Protein AF-A0A2D5E5J4-F1 (afdb_monomer)

Secondary structure (DSSP, 8-state):
--PPPP--TTT-TT------------GGG-TT-SSS-HHHHHHHTSS--SS-SSS-HHHHHHTTSS--SSSSSS-HHHHHHHTSS--SS-SSS-HHHH-TT-SS-SSEESHHHHHHHHHSTTS--TTT-SS-SS--SHHHHHHHHHT-EE--

Solvent-accessible surface area (backbone atoms only — not comparable to full-atom values): 9482 Å² total; per-residue (Å²): 135,85,72,82,78,85,83,56,65,89,81,37,86,84,70,78,86,86,82,83,83,79,84,74,81,54,69,94,48,23,80,82,69,80,81,60,40,32,60,56,31,41,76,66,69,76,36,56,48,83,87,67,84,61,55,33,44,65,49,29,46,78,66,66,76,46,54,46,81,85,69,81,77,55,44,35,59,49,38,47,74,69,64,78,46,57,47,81,73,68,82,68,56,39,16,84,68,71,32,76,55,34,74,80,69,81,63,47,23,47,72,68,21,52,56,54,47,62,74,45,57,76,34,63,51,71,87,50,22,76,80,67,83,63,52,14,44,74,68,23,52,51,53,45,62,72,53,54,38,63,52,79

Mean predicted aligned error: 10.46 Å

Sequence (152 aa):
MTGSIAVDATFCPEGSTRITIDYLRTADGDCNENGLLDQCEIAGGFAEDCDGNGIPDDCEIDGGMAADCNGNGQL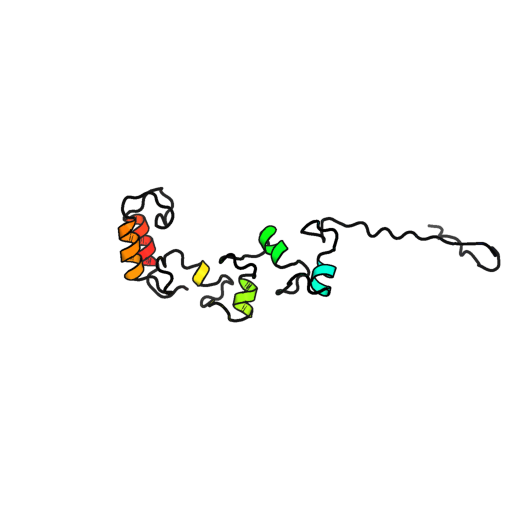DGCEIAAGEVEDDNGDGIPDSCQCVFDLDRDGVVGGGDVGIFLGYWGTSDPVADFDGDGQVRAGDLGLLLAAFGSCP

pLDDT: mean 87.27, std 10.71, range [43.81, 97.5]

Structure (mmCIF, N/CA/C/O backbone):
data_AF-A0A2D5E5J4-F1
#
_entry.id   AF-A0A2D5E5J4-F1
#
loop_
_atom_site.group_PDB
_atom_site.id
_atom_site.type_symbol
_atom_site.label_atom_id
_atom_site.label_alt_id
_atom_site.label_comp_id
_atom_site.label_asym_id
_atom_site.label_entity_id
_atom_site.label_seq_id
_atom_site.pdbx_PDB_ins_code
_atom_site.Cartn_x
_atom_site.Cartn_y
_atom_site.Cartn_z
_atom_site.occupancy
_atom_site.B_iso_or_equiv
_atom_site.auth_seq_id
_atom_site.auth_comp_id
_atom_site.auth_asym_id
_atom_site.auth_atom_id
_atom_site.pdbx_PDB_model_num
ATOM 1 N N . MET A 1 1 ? 11.822 24.384 -47.679 1.00 43.81 1 MET A N 1
ATOM 2 C CA . MET A 1 1 ? 12.492 23.311 -46.920 1.00 43.81 1 MET A CA 1
ATOM 3 C C . MET A 1 1 ? 13.372 22.548 -47.890 1.00 43.81 1 MET A C 1
ATOM 5 O O . MET A 1 1 ? 12.875 21.723 -48.641 1.00 43.81 1 MET A O 1
ATOM 9 N N . THR A 1 2 ? 14.644 22.919 -47.985 1.00 49.47 2 THR A N 1
ATOM 10 C CA . THR A 1 2 ? 15.633 22.173 -48.771 1.00 49.47 2 THR A CA 1
ATOM 11 C C . THR A 1 2 ? 16.152 21.054 -47.880 1.00 49.47 2 THR A C 1
ATOM 13 O O . THR A 1 2 ? 16.844 21.333 -46.905 1.00 49.47 2 THR A O 1
ATOM 16 N N . GLY A 1 3 ? 15.741 19.816 -48.158 1.00 56.62 3 GLY A N 1
ATOM 17 C CA . GLY A 1 3 ? 16.304 18.643 -47.492 1.00 56.62 3 GLY A CA 1
ATOM 18 C C . GLY A 1 3 ? 17.810 18.556 -47.741 1.00 56.62 3 GLY A C 1
ATOM 19 O O . GLY A 1 3 ? 18.304 19.053 -48.756 1.00 56.62 3 GLY A O 1
ATOM 20 N N . SER A 1 4 ? 18.531 17.957 -46.796 1.00 66.81 4 SER A N 1
ATOM 21 C CA . SER A 1 4 ? 19.965 17.699 -46.915 1.00 66.81 4 SER A CA 1
ATOM 22 C C . SER A 1 4 ? 20.274 16.992 -48.237 1.00 66.81 4 SER A C 1
ATOM 24 O O . SER A 1 4 ? 19.578 16.049 -48.617 1.00 66.81 4 SER A O 1
ATOM 26 N N . ILE A 1 5 ? 21.296 17.466 -48.954 1.00 65.25 5 ILE A N 1
ATOM 27 C CA . ILE A 1 5 ? 21.729 16.848 -50.210 1.00 65.25 5 ILE A CA 1
ATOM 28 C C . ILE A 1 5 ? 22.237 15.430 -49.907 1.00 65.25 5 ILE A C 1
ATOM 30 O O . ILE A 1 5 ? 22.925 15.222 -48.906 1.00 65.25 5 ILE A O 1
ATOM 34 N N . ALA A 1 6 ? 21.871 14.450 -50.733 1.00 62.00 6 ALA A N 1
ATOM 35 C CA . ALA A 1 6 ? 22.355 13.084 -50.568 1.00 62.00 6 ALA A CA 1
ATOM 36 C C . ALA A 1 6 ? 23.888 13.067 -50.702 1.00 62.00 6 ALA A C 1
ATOM 38 O O . ALA A 1 6 ? 24.429 13.536 -51.702 1.00 62.00 6 ALA A O 1
ATOM 39 N N . VAL A 1 7 ? 24.581 12.559 -49.683 1.00 67.12 7 VAL A N 1
ATOM 40 C CA . VAL A 1 7 ? 26.036 12.362 -49.704 1.00 67.12 7 VAL A CA 1
ATOM 41 C C . VAL A 1 7 ? 26.327 11.015 -50.366 1.00 67.12 7 VAL A C 1
ATOM 43 O O . VAL A 1 7 ? 25.947 9.971 -49.844 1.00 67.12 7 VAL A O 1
ATOM 46 N N . ASP A 1 8 ? 26.962 11.046 -51.539 1.00 67.56 8 ASP A N 1
ATOM 47 C CA . ASP A 1 8 ? 27.386 9.859 -52.290 1.00 67.56 8 ASP A CA 1
ATOM 48 C C . ASP A 1 8 ? 28.764 9.392 -51.794 1.00 67.56 8 ASP A C 1
ATOM 50 O O . ASP A 1 8 ? 29.756 10.123 -51.889 1.00 67.56 8 ASP A O 1
ATOM 54 N N . ALA A 1 9 ? 28.834 8.157 -51.292 1.00 65.56 9 ALA A N 1
ATOM 55 C CA . ALA A 1 9 ? 30.063 7.540 -50.791 1.00 65.56 9 ALA A CA 1
ATOM 56 C C . ALA A 1 9 ? 31.177 7.445 -51.856 1.00 65.56 9 ALA A C 1
ATOM 58 O O . ALA A 1 9 ? 32.354 7.375 -51.511 1.00 65.56 9 ALA A O 1
ATOM 59 N N . THR A 1 10 ? 30.835 7.511 -53.147 1.00 68.44 10 THR A N 1
ATOM 60 C CA . THR A 1 10 ? 3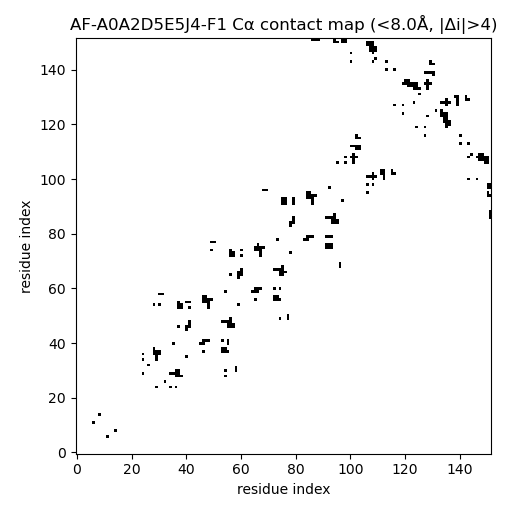1.796 7.511 -54.263 1.00 68.44 10 THR A CA 1
ATOM 61 C C . THR A 1 10 ? 32.563 8.836 -54.378 1.00 68.44 10 THR A C 1
ATOM 63 O O . THR A 1 10 ? 33.694 8.859 -54.863 1.00 68.44 10 THR A O 1
ATOM 66 N N . PHE A 1 11 ? 31.972 9.944 -53.916 1.00 70.31 11 PHE A N 1
ATOM 67 C CA . PHE A 1 11 ? 32.572 11.286 -53.948 1.00 70.31 11 PHE A CA 1
ATOM 68 C C . PHE A 1 11 ? 33.287 11.674 -52.644 1.00 70.31 11 PHE A C 1
ATOM 70 O O . PHE A 1 11 ? 34.066 12.628 -52.635 1.00 70.31 11 PHE A O 1
ATOM 77 N N . CYS A 1 12 ? 33.067 10.938 -51.552 1.00 72.56 12 CYS A N 1
ATOM 78 C CA . CYS A 1 12 ? 33.715 11.161 -50.259 1.00 72.56 12 CYS A CA 1
ATOM 79 C C . CYS A 1 12 ? 34.352 9.856 -49.744 1.00 72.56 12 CYS A C 1
ATOM 81 O O . CYS A 1 12 ? 33.812 9.250 -48.821 1.00 72.56 12 CYS A O 1
ATOM 83 N N . PRO A 1 13 ? 35.500 9.423 -50.305 1.00 68.25 13 PRO A N 1
ATOM 84 C CA . PRO A 1 13 ? 36.098 8.112 -50.016 1.00 68.25 13 PRO A CA 1
ATOM 85 C C . PRO A 1 13 ? 36.562 7.919 -48.559 1.00 68.25 13 PRO A C 1
ATOM 87 O O . PRO A 1 13 ? 36.715 6.787 -48.121 1.00 68.25 13 PRO A O 1
ATOM 90 N N . GLU A 1 14 ? 36.727 9.006 -47.799 1.00 75.38 14 GLU A N 1
ATOM 91 C CA . GLU A 1 14 ? 37.056 9.013 -46.359 1.00 75.38 14 GLU A CA 1
ATOM 92 C C . GLU A 1 14 ? 35.905 9.602 -45.512 1.00 75.38 14 GLU A C 1
ATOM 94 O O . GLU A 1 14 ? 36.084 10.017 -44.364 1.00 75.38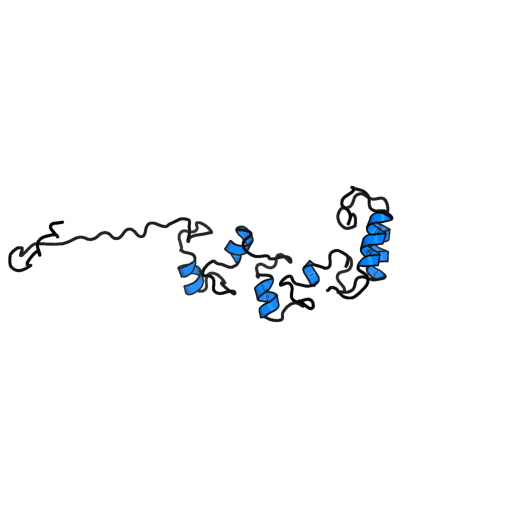 14 GLU A O 1
ATOM 99 N N . GLY A 1 15 ? 34.710 9.728 -46.097 1.00 69.94 15 GLY A N 1
ATOM 100 C CA . GLY A 1 15 ? 33.550 10.299 -45.426 1.00 69.94 15 GLY A CA 1
ATOM 101 C C . GLY A 1 15 ? 33.033 9.354 -44.347 1.00 69.94 15 GLY A C 1
ATOM 102 O O . GLY A 1 15 ? 32.510 8.289 -44.656 1.00 69.94 15 GLY A O 1
ATOM 103 N N . SER A 1 16 ? 33.135 9.752 -43.080 1.00 71.69 16 SER A N 1
ATOM 104 C CA . SER A 1 16 ? 32.473 9.055 -41.975 1.00 71.69 16 SER A CA 1
ATOM 105 C C . SER A 1 16 ? 31.348 9.911 -41.407 1.00 71.69 16 SER A C 1
ATOM 107 O O . SER A 1 16 ? 31.446 11.136 -41.319 1.00 71.69 16 SER A O 1
ATOM 109 N N . THR A 1 17 ? 30.251 9.261 -41.031 1.00 72.31 17 THR A N 1
ATOM 110 C CA . THR A 1 17 ? 29.184 9.880 -40.245 1.00 72.31 17 THR A CA 1
ATOM 111 C C . THR A 1 17 ? 29.249 9.275 -38.855 1.00 72.31 17 THR A C 1
ATOM 113 O O . THR A 1 17 ? 29.127 8.063 -38.697 1.00 72.31 17 THR A O 1
ATOM 116 N N . ARG A 1 18 ? 29.473 10.109 -37.842 1.00 76.00 18 ARG A N 1
ATOM 117 C CA . ARG A 1 18 ? 29.392 9.693 -36.445 1.00 76.00 18 ARG A CA 1
ATOM 118 C C . ARG A 1 18 ? 28.058 10.165 -35.900 1.00 76.00 18 ARG A C 1
ATOM 120 O O . ARG A 1 18 ? 27.822 11.366 -35.818 1.00 76.00 18 ARG A O 1
ATOM 127 N N . ILE A 1 19 ? 27.207 9.216 -35.542 1.00 80.00 19 ILE A N 1
ATOM 128 C CA . ILE A 1 19 ? 25.987 9.485 -34.791 1.00 80.00 19 ILE A CA 1
ATOM 129 C C . ILE A 1 19 ? 26.288 9.087 -33.351 1.00 80.00 19 ILE A C 1
ATOM 131 O O . ILE A 1 19 ? 26.676 7.949 -33.093 1.00 80.00 19 ILE A O 1
ATOM 135 N N . THR A 1 20 ? 26.160 10.038 -32.434 1.00 77.19 20 THR A N 1
ATOM 136 C CA . THR A 1 20 ? 26.105 9.747 -31.001 1.00 77.19 20 THR A CA 1
ATOM 137 C C . THR A 1 20 ? 24.631 9.733 -30.629 1.00 77.19 20 THR A C 1
ATOM 139 O O . THR A 1 20 ? 23.941 10.725 -30.855 1.00 77.19 20 THR A O 1
ATOM 142 N N . ILE A 1 21 ? 24.146 8.596 -30.138 1.00 77.50 21 ILE A N 1
ATOM 143 C CA . ILE A 1 21 ? 22.809 8.484 -29.562 1.00 77.50 21 ILE A CA 1
ATOM 144 C C . ILE A 1 21 ? 23.006 8.527 -28.054 1.00 77.50 21 ILE A C 1
ATOM 146 O O . ILE A 1 21 ? 23.504 7.564 -27.474 1.00 77.50 21 ILE A O 1
ATOM 150 N N . ASP A 1 22 ? 22.651 9.651 -27.446 1.00 70.06 22 ASP A N 1
ATOM 151 C CA . ASP A 1 22 ? 22.550 9.749 -25.998 1.00 70.06 22 ASP A CA 1
ATOM 152 C C . ASP A 1 22 ? 21.150 9.277 -25.611 1.00 70.06 22 ASP A C 1
ATOM 154 O O . ASP A 1 22 ? 20.152 9.907 -25.971 1.00 70.06 22 ASP A O 1
ATOM 158 N N . TYR A 1 23 ? 21.066 8.146 -24.909 1.00 68.00 23 TYR A N 1
ATOM 159 C CA . TYR A 1 23 ? 19.827 7.754 -24.249 1.00 68.00 23 TYR A CA 1
ATOM 160 C C . TYR A 1 23 ? 19.686 8.644 -23.015 1.00 68.00 23 TYR A C 1
ATOM 162 O O . TYR A 1 23 ? 20.190 8.334 -21.935 1.00 68.00 23 TYR A O 1
ATOM 170 N N . LEU A 1 24 ? 19.119 9.833 -23.218 1.00 63.47 24 LEU A N 1
ATOM 171 C CA . LEU A 1 24 ? 18.833 10.754 -22.130 1.00 63.47 24 LEU A CA 1
ATOM 172 C C . LEU A 1 24 ? 17.775 10.085 -21.254 1.00 63.47 24 LEU A C 1
ATOM 174 O O . LEU A 1 24 ? 16.641 9.912 -21.695 1.00 63.47 24 LEU A O 1
ATOM 178 N N . ARG A 1 25 ? 18.170 9.672 -20.045 1.00 64.69 25 ARG A N 1
ATOM 179 C CA . ARG A 1 25 ? 17.237 9.198 -19.021 1.00 64.69 25 ARG A CA 1
ATOM 180 C C . ARG A 1 25 ? 16.236 10.319 -18.774 1.00 64.69 25 ARG A C 1
ATOM 182 O O . ARG A 1 25 ? 16.614 11.394 -18.306 1.00 64.69 25 ARG A O 1
ATOM 189 N N . THR A 1 26 ? 14.990 10.110 -19.158 1.00 61.81 26 THR A N 1
ATOM 190 C CA . THR A 1 26 ? 13.888 10.905 -18.631 1.00 61.81 26 THR A CA 1
ATOM 191 C C . THR A 1 26 ? 13.577 10.345 -17.255 1.00 61.81 26 THR A C 1
ATOM 193 O O . THR A 1 26 ? 13.427 9.135 -17.132 1.00 61.81 26 THR A O 1
ATOM 196 N N . ALA A 1 27 ? 13.503 11.210 -16.240 1.00 62.41 27 ALA A N 1
ATOM 197 C CA . ALA A 1 27 ? 13.061 10.821 -14.896 1.00 62.41 27 ALA A CA 1
ATOM 198 C C . ALA A 1 27 ? 11.693 10.109 -14.930 1.00 62.41 27 ALA A C 1
ATOM 200 O O . ALA A 1 27 ? 11.414 9.270 -14.092 1.00 62.41 27 ALA A O 1
ATOM 201 N N . ASP A 1 28 ? 10.895 10.378 -15.967 1.00 74.81 28 ASP A N 1
ATOM 202 C CA . ASP A 1 28 ? 9.592 9.763 -16.230 1.00 74.81 28 ASP A CA 1
ATOM 203 C C . ASP A 1 28 ? 9.626 8.240 -16.541 1.00 74.81 28 ASP A C 1
ATOM 205 O O . ASP A 1 28 ? 8.601 7.704 -16.943 1.00 74.81 28 ASP A O 1
ATOM 209 N N . GLY A 1 29 ? 10.766 7.541 -16.434 1.00 86.94 29 GLY A N 1
ATOM 210 C CA . GLY A 1 29 ? 10.845 6.079 -16.645 1.00 86.94 29 GLY A CA 1
ATOM 211 C C . GLY A 1 29 ? 12.024 5.386 -15.948 1.00 86.94 29 GLY A C 1
ATOM 212 O O . GLY A 1 29 ? 12.559 4.411 -16.480 1.00 86.94 29 GLY A O 1
ATOM 213 N N . ASP A 1 30 ? 12.493 5.980 -14.852 1.00 90.50 30 ASP A N 1
ATOM 214 C CA . ASP A 1 30 ? 13.465 5.441 -13.886 1.00 90.50 30 ASP A CA 1
ATOM 215 C C . ASP A 1 30 ? 12.975 5.913 -12.511 1.00 90.50 30 ASP A C 1
ATOM 217 O O . ASP A 1 30 ? 13.484 6.884 -11.944 1.00 90.50 30 ASP A O 1
ATOM 221 N N . CYS A 1 31 ? 11.870 5.324 -12.061 1.00 91.56 31 CYS A N 1
ATOM 222 C CA . CYS A 1 31 ? 11.094 5.788 -10.910 1.00 91.56 31 CYS A CA 1
ATOM 223 C C . CYS A 1 31 ? 11.891 5.768 -9.597 1.00 91.56 31 CYS A C 1
ATOM 225 O O . CYS A 1 31 ? 11.694 6.626 -8.736 1.00 91.56 31 CYS A O 1
ATOM 227 N N . ASN A 1 32 ? 12.821 4.820 -9.461 1.00 89.75 32 ASN A N 1
ATOM 228 C CA . ASN A 1 32 ? 13.664 4.638 -8.278 1.00 89.75 32 ASN A CA 1
ATOM 229 C C . ASN A 1 32 ? 15.061 5.291 -8.411 1.00 89.75 32 ASN A C 1
ATOM 231 O O . ASN A 1 32 ? 15.897 5.172 -7.510 1.00 89.75 32 ASN A O 1
ATOM 235 N N . GLU A 1 33 ? 15.317 5.988 -9.524 1.00 91.06 33 GLU A N 1
ATOM 236 C CA . GLU A 1 33 ? 16.563 6.684 -9.867 1.00 91.06 33 GLU A CA 1
ATOM 237 C C . GLU A 1 33 ? 17.837 5.817 -9.783 1.00 91.06 33 GLU A C 1
ATOM 239 O O . GLU A 1 33 ? 18.953 6.326 -9.587 1.00 91.06 33 GLU A O 1
ATOM 244 N N . ASN A 1 34 ? 17.718 4.497 -9.942 1.00 89.38 34 ASN A N 1
ATOM 245 C CA . ASN A 1 34 ? 18.857 3.588 -9.826 1.00 89.38 34 ASN A CA 1
ATOM 246 C C . ASN A 1 34 ? 19.715 3.539 -11.110 1.00 89.38 34 ASN A C 1
ATOM 248 O O . ASN A 1 34 ? 20.833 3.003 -11.115 1.00 89.38 34 ASN A O 1
ATOM 252 N N . GLY A 1 35 ? 19.244 4.172 -12.189 1.00 88.00 35 GLY A N 1
ATOM 253 C CA . GLY A 1 35 ? 19.940 4.288 -13.463 1.00 88.00 35 GLY A CA 1
ATOM 254 C C . GLY A 1 35 ? 19.678 3.148 -14.446 1.00 88.00 35 GLY A C 1
ATOM 255 O O . GLY A 1 35 ? 20.283 3.166 -15.530 1.00 88.00 35 GLY A O 1
ATOM 256 N N . LEU A 1 36 ? 18.819 2.194 -14.088 1.00 89.00 36 LEU A N 1
ATOM 257 C CA . LEU A 1 36 ? 18.182 1.215 -14.960 1.00 89.00 36 LEU A CA 1
ATOM 258 C C . LEU A 1 36 ? 16.737 1.676 -15.183 1.00 89.00 36 LEU A C 1
ATOM 260 O O . LEU A 1 36 ? 16.073 2.083 -14.249 1.00 89.00 36 LEU A O 1
ATOM 264 N N . LEU A 1 37 ? 16.266 1.671 -16.430 1.00 90.50 37 LEU A N 1
ATOM 265 C CA . LEU A 1 37 ? 14.886 2.082 -16.701 1.00 90.50 37 LEU A CA 1
ATOM 266 C C . LEU A 1 37 ? 13.916 1.018 -16.194 1.00 90.50 37 LEU A C 1
ATOM 268 O O . LEU A 1 37 ? 14.183 -0.165 -16.407 1.00 90.50 37 LEU A O 1
ATOM 272 N N . ASP A 1 38 ? 12.757 1.452 -15.727 1.00 92.44 38 ASP A N 1
ATOM 273 C CA . ASP A 1 38 ? 11.604 0.654 -15.299 1.00 92.44 38 ASP A CA 1
ATOM 274 C C . ASP A 1 38 ? 11.351 -0.554 -16.226 1.00 92.44 38 ASP A C 1
ATOM 276 O O . ASP A 1 38 ? 11.466 -1.720 -15.851 1.00 92.44 38 ASP A O 1
ATOM 280 N N . GLN A 1 39 ? 11.160 -0.292 -17.523 1.00 90.69 39 GLN A N 1
ATOM 281 C CA . GLN A 1 39 ? 10.956 -1.330 -18.546 1.00 90.69 39 GLN A CA 1
ATOM 282 C C . GLN A 1 39 ? 12.108 -2.353 -18.657 1.00 90.69 39 GLN A C 1
ATOM 284 O O . GLN A 1 39 ? 11.902 -3.486 -19.093 1.00 90.69 39 GLN A O 1
ATOM 289 N N . CYS A 1 40 ? 13.344 -1.958 -18.334 1.00 92.00 40 CYS A N 1
ATOM 290 C CA . CYS A 1 40 ? 14.500 -2.853 -18.318 1.00 92.00 40 CYS A CA 1
ATOM 291 C C . CYS A 1 40 ? 14.569 -3.664 -17.022 1.00 92.00 40 CYS A C 1
ATOM 293 O O . CYS A 1 40 ? 15.052 -4.796 -17.066 1.00 92.00 40 CYS A O 1
A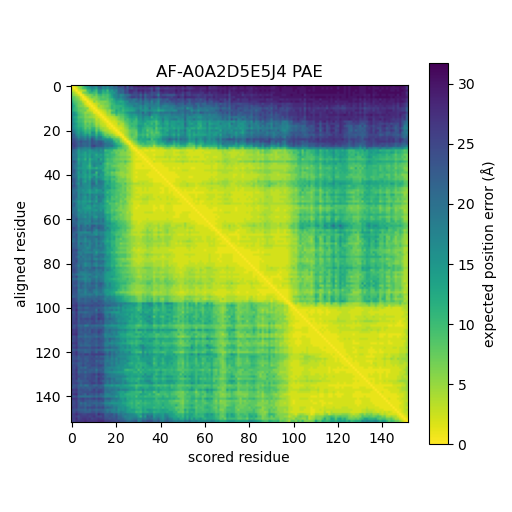TOM 295 N N . GLU A 1 41 ? 14.104 -3.109 -15.903 1.00 95.31 41 GLU A N 1
ATOM 296 C CA . GLU A 1 41 ? 13.954 -3.829 -14.638 1.00 95.31 41 GLU A CA 1
ATOM 297 C C . GLU A 1 41 ? 12.921 -4.943 -14.789 1.00 95.31 41 GLU A C 1
ATOM 299 O O . GLU A 1 41 ? 13.245 -6.110 -14.562 1.00 95.31 41 GLU A O 1
ATOM 304 N N . ILE A 1 42 ? 11.744 -4.604 -15.314 1.00 94.19 42 ILE A N 1
ATOM 305 C CA . ILE A 1 42 ? 10.641 -5.538 -15.565 1.00 94.19 42 ILE A CA 1
ATOM 306 C C . ILE A 1 42 ? 11.068 -6.623 -16.562 1.00 94.19 42 ILE A C 1
ATOM 308 O O . ILE A 1 42 ? 11.021 -7.818 -16.269 1.00 94.19 42 ILE A O 1
ATOM 312 N N . ALA A 1 43 ? 11.587 -6.239 -17.737 1.00 94.25 43 ALA A N 1
ATOM 313 C CA . ALA A 1 43 ? 12.026 -7.209 -18.747 1.00 94.25 43 ALA A CA 1
ATOM 314 C C . ALA A 1 43 ? 13.208 -8.081 -18.279 1.00 94.25 43 ALA A C 1
ATOM 316 O O . ALA A 1 43 ? 13.409 -9.187 -18.789 1.00 94.25 43 ALA A O 1
ATOM 317 N N . GLY A 1 44 ? 14.012 -7.570 -17.344 1.00 93.56 44 GLY A N 1
ATOM 318 C CA . GLY A 1 44 ? 15.118 -8.284 -16.716 1.00 93.56 44 GLY A CA 1
ATOM 319 C C . GLY A 1 44 ? 14.701 -9.205 -15.566 1.00 93.56 44 GLY A C 1
ATOM 320 O O . GLY A 1 44 ? 15.532 -10.003 -15.131 1.00 93.56 44 GLY A O 1
ATOM 321 N N . GLY A 1 45 ? 13.449 -9.121 -15.100 1.00 91.38 45 GLY A N 1
ATOM 322 C CA . GLY A 1 45 ? 12.960 -9.824 -13.912 1.00 91.38 45 GLY A CA 1
ATOM 323 C C . GLY A 1 45 ? 13.560 -9.294 -12.606 1.00 91.38 45 GLY A C 1
ATOM 324 O O . GLY A 1 45 ? 13.724 -10.058 -11.658 1.00 91.38 45 GLY A O 1
ATOM 325 N N . PHE A 1 46 ? 13.970 -8.024 -12.587 1.00 91.62 46 PHE A N 1
ATOM 326 C CA . PHE A 1 46 ? 14.462 -7.329 -11.393 1.00 91.62 46 PHE A CA 1
ATOM 327 C C . PHE A 1 46 ? 13.352 -6.588 -10.642 1.00 91.62 46 PHE A C 1
ATOM 329 O O . PHE A 1 46 ? 13.563 -6.241 -9.486 1.00 91.62 46 PHE A O 1
ATOM 336 N N . ALA A 1 47 ? 12.212 -6.370 -11.297 1.00 94.00 47 ALA A N 1
ATOM 337 C CA . ALA A 1 47 ? 11.010 -5.755 -10.755 1.00 94.00 47 ALA A CA 1
ATOM 338 C C . ALA A 1 47 ? 9.775 -6.555 -11.190 1.00 94.00 47 ALA A C 1
ATOM 340 O O . ALA A 1 47 ? 9.788 -7.169 -12.266 1.00 94.00 47 ALA A O 1
ATOM 341 N 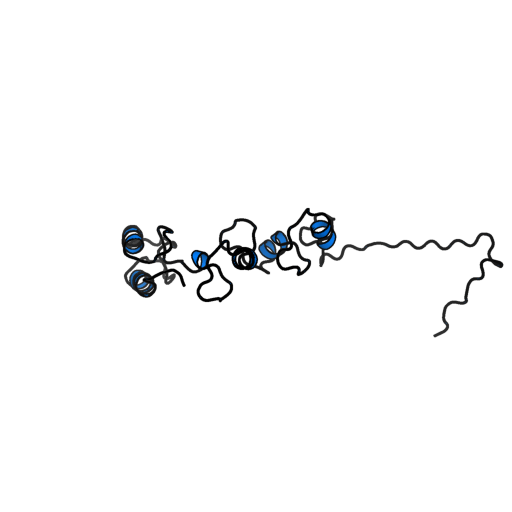N . GLU A 1 48 ? 8.740 -6.536 -10.355 1.00 94.12 48 GLU A N 1
ATOM 342 C CA . GLU A 1 48 ? 7.405 -7.041 -10.684 1.00 94.12 48 GLU A CA 1
ATOM 343 C C . GLU A 1 48 ? 6.577 -5.920 -11.342 1.00 94.12 48 GLU A C 1
ATOM 345 O O . GLU A 1 48 ? 6.839 -4.742 -11.115 1.00 94.12 48 GLU A O 1
ATOM 350 N N . ASP A 1 49 ? 5.690 -6.305 -12.259 1.00 94.81 49 ASP A N 1
ATOM 351 C CA . ASP A 1 49 ? 4.751 -5.445 -13.007 1.00 94.81 49 ASP A CA 1
ATOM 352 C C . ASP A 1 49 ? 3.516 -6.312 -13.238 1.00 94.81 49 ASP A C 1
ATOM 354 O O . ASP A 1 49 ? 3.355 -6.977 -14.274 1.00 94.81 49 ASP A O 1
ATOM 358 N N . CYS A 1 50 ? 2.748 -6.479 -12.169 1.00 94.50 50 CYS A N 1
ATOM 359 C CA . CYS A 1 50 ? 1.686 -7.471 -12.121 1.00 94.50 50 CYS A CA 1
ATOM 360 C C . CYS A 1 50 ? 0.454 -7.040 -12.933 1.00 94.50 50 CYS A C 1
ATOM 362 O O . CYS A 1 50 ? -0.262 -7.897 -13.466 1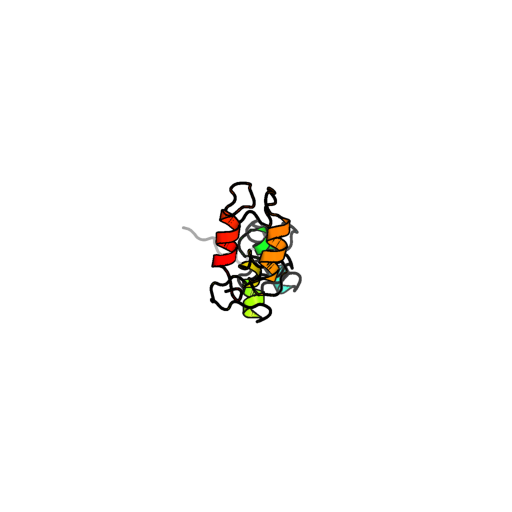.00 94.50 50 CYS A O 1
ATOM 364 N N . ASP A 1 51 ? 0.234 -5.732 -13.088 1.00 92.38 51 ASP A N 1
ATOM 365 C CA . ASP A 1 51 ? -0.869 -5.163 -13.864 1.00 92.38 51 ASP A CA 1
ATOM 366 C C . ASP A 1 51 ? -0.506 -4.887 -15.345 1.00 92.38 51 ASP A C 1
ATOM 368 O O . ASP A 1 51 ? -1.395 -4.728 -16.194 1.00 92.38 51 ASP A O 1
ATOM 372 N N . GLY A 1 52 ? 0.787 -4.929 -15.688 1.00 93.12 52 GLY A N 1
ATOM 373 C CA . GLY A 1 52 ? 1.311 -4.780 -17.043 1.00 93.12 52 GLY A CA 1
ATOM 374 C C . GLY A 1 52 ? 1.315 -3.338 -17.552 1.00 93.12 52 GLY A C 1
ATOM 375 O O . GLY A 1 52 ? 1.260 -3.129 -18.776 1.00 93.12 52 GLY A O 1
ATOM 376 N N . ASN A 1 53 ? 1.311 -2.346 -16.662 1.00 92.19 53 ASN A N 1
ATOM 377 C CA . ASN A 1 53 ? 1.282 -0.933 -17.026 1.00 92.19 53 ASN A CA 1
ATOM 378 C C . ASN A 1 53 ? 2.673 -0.367 -17.382 1.00 92.19 53 ASN A C 1
ATOM 380 O O . ASN A 1 53 ? 2.762 0.706 -17.997 1.00 92.19 53 ASN A O 1
ATOM 384 N N . GLY A 1 54 ? 3.738 -1.130 -17.111 1.00 91.56 54 GLY A N 1
ATOM 385 C CA . GLY A 1 54 ? 5.120 -0.797 -17.449 1.00 91.56 54 GLY A CA 1
ATOM 386 C C . GLY A 1 54 ? 5.859 0.039 -16.401 1.00 91.56 54 GLY A C 1
ATOM 387 O O . GLY A 1 54 ? 6.964 0.505 -16.700 1.00 91.56 54 GLY A O 1
ATOM 388 N N . ILE A 1 55 ? 5.274 0.223 -15.219 1.00 92.50 55 ILE A N 1
ATOM 389 C CA . ILE A 1 55 ? 5.889 0.780 -14.011 1.00 92.50 55 ILE A CA 1
ATOM 390 C C . ILE A 1 55 ? 6.075 -0.382 -13.018 1.00 92.50 55 ILE A C 1
ATOM 392 O O . ILE A 1 55 ? 5.173 -1.195 -12.880 1.00 92.50 55 ILE A O 1
ATOM 396 N N . PRO A 1 56 ? 7.235 -0.512 -12.351 1.00 95.06 56 PRO A N 1
ATOM 397 C CA . PRO A 1 56 ? 7.423 -1.482 -11.280 1.00 95.06 56 PRO A CA 1
ATOM 398 C C . PRO A 1 56 ? 6.398 -1.335 -10.152 1.00 95.06 56 PRO A C 1
ATOM 400 O O . PRO A 1 56 ? 6.207 -0.215 -9.675 1.00 95.06 56 PRO A O 1
ATOM 403 N N . ASP A 1 57 ? 5.869 -2.449 -9.642 1.00 94.88 57 ASP A N 1
ATOM 404 C CA . ASP A 1 57 ? 4.895 -2.471 -8.537 1.00 94.88 57 ASP A CA 1
ATOM 405 C C . ASP A 1 57 ? 5.402 -1.657 -7.319 1.00 94.88 57 ASP A C 1
ATOM 407 O O . ASP A 1 57 ? 4.702 -0.787 -6.800 1.00 94.88 57 ASP A O 1
ATOM 411 N N . ASP A 1 58 ? 6.673 -1.836 -6.928 1.00 93.25 58 ASP A N 1
ATOM 412 C CA . ASP A 1 58 ? 7.330 -1.069 -5.850 1.00 93.25 58 ASP A CA 1
ATOM 413 C C . ASP A 1 58 ? 7.264 0.454 -6.080 1.00 93.25 58 ASP A C 1
ATOM 415 O O . ASP A 1 58 ? 7.076 1.242 -5.151 1.00 93.25 58 ASP A O 1
ATOM 419 N N . CYS A 1 59 ? 7.409 0.891 -7.332 1.00 93.56 59 CYS A N 1
ATOM 420 C CA . CYS A 1 59 ? 7.330 2.302 -7.689 1.00 93.56 59 CYS A CA 1
ATOM 421 C C . CYS A 1 59 ? 5.900 2.828 -7.708 1.00 93.56 59 CYS A C 1
ATOM 423 O O . CYS A 1 59 ? 5.681 4.014 -7.448 1.00 93.56 59 CYS A O 1
ATOM 425 N N . GLU A 1 60 ? 4.923 1.978 -8.002 1.00 95.44 60 GLU A N 1
ATOM 426 C CA . GLU A 1 60 ? 3.518 2.342 -7.887 1.00 95.44 60 GLU A CA 1
ATOM 427 C C . GLU A 1 60 ? 3.105 2.526 -6.429 1.00 95.44 60 GLU A C 1
ATOM 429 O O . GLU A 1 60 ? 2.389 3.484 -6.123 1.00 95.44 60 GLU A O 1
ATOM 434 N N . ILE A 1 61 ? 3.613 1.677 -5.532 1.00 93.00 61 ILE A N 1
ATOM 435 C CA . ILE A 1 61 ? 3.418 1.792 -4.081 1.00 93.00 61 ILE A CA 1
ATOM 436 C C . ILE A 1 61 ? 4.066 3.085 -3.568 1.00 93.00 61 ILE A C 1
ATOM 438 O O . ILE A 1 61 ? 3.389 3.930 -2.975 1.00 93.00 61 ILE A O 1
ATOM 442 N N . ASP A 1 62 ? 5.355 3.299 -3.853 1.00 92.06 62 ASP A N 1
ATOM 443 C CA . ASP A 1 62 ? 6.092 4.494 -3.412 1.00 92.06 62 ASP A CA 1
ATOM 444 C C . ASP A 1 62 ? 5.521 5.790 -4.018 1.00 92.06 62 ASP A C 1
ATOM 446 O O . ASP A 1 62 ? 5.503 6.850 -3.379 1.00 92.06 62 ASP A O 1
ATOM 450 N N . GLY A 1 63 ? 5.031 5.711 -5.257 1.00 89.81 63 GLY A N 1
ATOM 451 C CA . GLY A 1 63 ? 4.397 6.807 -5.982 1.00 89.81 63 GLY A CA 1
ATOM 452 C C . GLY A 1 63 ? 2.944 7.075 -5.582 1.00 89.81 63 GLY A C 1
ATOM 453 O O . GLY A 1 63 ? 2.381 8.086 -6.016 1.00 89.81 63 GLY A O 1
ATOM 454 N N . GLY A 1 64 ? 2.329 6.202 -4.775 1.00 88.69 64 GLY A N 1
ATOM 455 C CA . GLY A 1 64 ? 0.909 6.262 -4.420 1.00 88.69 64 GLY A CA 1
ATOM 456 C C . GLY A 1 64 ? -0.027 6.115 -5.625 1.00 88.69 64 GLY A C 1
ATOM 457 O O . GLY A 1 64 ? -1.116 6.693 -5.633 1.00 88.69 64 GLY A O 1
ATOM 458 N N . MET A 1 65 ? 0.426 5.417 -6.668 1.00 89.81 65 MET A N 1
ATOM 459 C CA . MET A 1 65 ? -0.352 5.099 -7.869 1.00 89.81 65 MET A CA 1
ATOM 460 C C . MET A 1 65 ? -1.218 3.854 -7.661 1.00 89.81 65 MET A C 1
ATOM 462 O O . MET A 1 65 ? -2.317 3.786 -8.213 1.00 89.81 65 MET A O 1
ATOM 466 N N . ALA A 1 66 ? -0.755 2.936 -6.812 1.00 92.25 66 ALA A N 1
ATOM 467 C CA . ALA A 1 66 ? -1.452 1.725 -6.412 1.00 92.25 66 ALA A CA 1
ATOM 468 C C . ALA A 1 66 ? -1.418 1.553 -4.884 1.00 92.25 66 ALA A C 1
ATOM 470 O O . ALA A 1 66 ? -0.669 2.236 -4.181 1.00 92.25 66 ALA A O 1
ATOM 471 N N . ALA A 1 67 ? -2.287 0.683 -4.371 1.00 93.06 67 ALA A N 1
ATOM 472 C CA . ALA A 1 67 ? -2.395 0.396 -2.947 1.00 93.06 67 ALA A CA 1
ATOM 473 C C . ALA A 1 67 ? -1.660 -0.908 -2.598 1.00 93.06 67 ALA A C 1
ATOM 475 O O . ALA A 1 67 ? -1.735 -1.875 -3.351 1.00 93.06 67 ALA A O 1
ATOM 476 N N . ASP A 1 68 ? -0.966 -0.886 -1.461 1.00 93.38 68 ASP A N 1
ATOM 477 C CA . ASP A 1 68 ? -0.450 -2.045 -0.725 1.00 93.38 68 ASP A CA 1
ATOM 478 C C . ASP A 1 68 ? -0.872 -1.834 0.732 1.00 93.38 68 ASP A C 1
ATOM 480 O O . ASP A 1 68 ? -0.199 -1.179 1.538 1.00 93.38 68 ASP A O 1
ATOM 484 N N . CYS A 1 69 ? -2.087 -2.261 1.040 1.00 91.25 69 CYS A N 1
ATOM 485 C CA . CYS A 1 69 ? -2.719 -1.967 2.314 1.00 91.25 69 CYS A CA 1
ATOM 486 C C . CYS A 1 69 ? -2.145 -2.802 3.467 1.00 91.25 69 CYS A C 1
ATOM 488 O O . CYS A 1 69 ? -2.209 -2.385 4.630 1.00 91.25 69 CYS A O 1
ATOM 490 N N . ASN A 1 70 ? -1.583 -3.973 3.161 1.00 88.12 70 ASN A N 1
ATOM 491 C CA . ASN A 1 70 ? -1.017 -4.891 4.145 1.00 88.12 70 ASN A CA 1
ATOM 492 C C . ASN A 1 70 ? 0.513 -4.725 4.312 1.00 88.12 70 ASN A C 1
ATOM 494 O O . ASN A 1 70 ? 1.075 -5.215 5.300 1.00 88.12 70 ASN A O 1
ATOM 498 N N . GLY A 1 71 ? 1.160 -3.966 3.423 1.00 90.44 71 GLY A N 1
ATOM 499 C CA . GLY A 1 71 ? 2.576 -3.612 3.452 1.00 90.44 71 GLY A CA 1
ATOM 500 C C . GLY A 1 71 ? 3.506 -4.760 3.063 1.00 90.44 71 GLY A C 1
ATOM 501 O O . GLY A 1 71 ? 4.621 -4.830 3.598 1.00 90.44 71 GLY A O 1
ATOM 502 N N . ASN A 1 72 ? 3.045 -5.710 2.246 1.00 90.12 72 ASN A N 1
ATOM 503 C CA . ASN A 1 72 ? 3.823 -6.886 1.854 1.00 90.12 72 ASN A CA 1
ATOM 504 C C . ASN A 1 72 ? 4.646 -6.686 0.567 1.00 90.12 72 ASN A C 1
ATOM 506 O O . ASN A 1 72 ? 5.454 -7.564 0.253 1.00 90.12 72 ASN A O 1
ATOM 510 N N . GLY A 1 73 ? 4.507 -5.540 -0.107 1.00 89.94 73 GLY A N 1
ATOM 511 C CA . GLY A 1 73 ? 5.187 -5.219 -1.363 1.00 89.94 73 GLY A CA 1
ATOM 512 C C . GLY A 1 73 ? 4.483 -5.739 -2.619 1.00 89.94 73 GLY A C 1
ATOM 513 O O . GLY A 1 73 ? 5.063 -5.671 -3.696 1.00 89.94 73 GLY A O 1
ATOM 514 N N . GLN A 1 74 ? 3.265 -6.266 -2.503 1.00 92.31 74 GLN A N 1
ATOM 515 C CA . GLN A 1 74 ? 2.426 -6.685 -3.620 1.00 92.31 74 GLN A CA 1
ATOM 516 C C . GLN A 1 74 ? 1.226 -5.743 -3.718 1.00 92.31 74 GLN A C 1
ATOM 518 O O . GLN A 1 74 ? 0.667 -5.328 -2.706 1.00 92.31 74 GLN A O 1
ATOM 523 N N . LEU A 1 75 ? 0.823 -5.388 -4.940 1.00 95.19 75 LEU A N 1
ATOM 524 C CA . LEU A 1 75 ? -0.349 -4.536 -5.118 1.00 95.19 75 LEU A CA 1
ATOM 525 C C . LEU A 1 75 ? -1.618 -5.274 -4.690 1.00 95.19 75 LEU A C 1
ATOM 527 O O . LEU A 1 75 ? -1.861 -6.398 -5.137 1.00 95.19 75 LEU A O 1
ATOM 531 N N . ASP A 1 76 ? -2.484 -4.577 -3.959 1.00 94.06 76 ASP A N 1
ATOM 532 C CA . ASP A 1 76 ? -3.818 -5.023 -3.554 1.00 94.06 76 ASP A CA 1
ATOM 533 C C . ASP A 1 76 ? -4.587 -5.646 -4.736 1.00 94.06 76 ASP A C 1
ATOM 535 O O . ASP A 1 76 ? -5.094 -6.768 -4.679 1.00 94.06 76 ASP A O 1
ATOM 539 N N . GLY A 1 77 ? -4.610 -4.940 -5.872 1.00 93.31 77 GLY A N 1
ATOM 540 C CA . GLY A 1 77 ? -5.282 -5.401 -7.090 1.00 93.31 77 GLY A CA 1
ATOM 541 C C . GLY A 1 77 ? -4.686 -6.685 -7.677 1.00 93.31 77 GLY A C 1
ATOM 542 O O . GLY A 1 77 ? -5.397 -7.458 -8.324 1.00 93.31 77 GLY A O 1
ATOM 543 N N . CYS A 1 78 ? -3.403 -6.945 -7.436 1.00 94.50 78 CYS A N 1
ATOM 544 C CA . CYS A 1 78 ? -2.716 -8.142 -7.902 1.00 94.50 78 CYS A CA 1
ATOM 545 C C . CYS A 1 78 ? -2.925 -9.332 -6.968 1.00 94.50 78 CYS A C 1
ATOM 547 O O . CYS A 1 78 ? -3.125 -10.441 -7.464 1.00 94.50 78 CYS A O 1
ATOM 549 N N . GLU A 1 79 ? -2.987 -9.110 -5.654 1.00 95.50 79 GLU A N 1
ATOM 550 C CA . GLU A 1 79 ? -3.425 -10.126 -4.689 1.00 95.50 79 GLU A CA 1
ATOM 551 C C . GLU A 1 79 ? -4.870 -10.571 -4.982 1.00 95.50 79 GLU A C 1
ATOM 553 O O . GLU A 1 79 ? -5.165 -11.771 -5.037 1.00 95.50 79 GLU A O 1
ATOM 558 N N . ILE A 1 80 ? -5.767 -9.616 -5.264 1.00 93.38 80 ILE A N 1
ATOM 559 C CA . ILE A 1 80 ? -7.162 -9.893 -5.649 1.00 93.38 80 ILE A CA 1
ATOM 560 C C . ILE A 1 80 ? -7.209 -10.695 -6.955 1.00 93.38 80 ILE A C 1
ATOM 562 O O . ILE A 1 80 ? -7.882 -11.726 -7.042 1.00 93.38 80 ILE A O 1
ATOM 566 N N . ALA A 1 81 ? -6.469 -10.267 -7.983 1.00 93.00 81 ALA A N 1
ATOM 567 C CA . ALA A 1 81 ? -6.431 -10.962 -9.271 1.00 93.00 81 ALA A CA 1
ATOM 568 C C . ALA A 1 81 ? -5.851 -12.386 -9.167 1.00 93.00 81 ALA A C 1
ATOM 570 O O . ALA A 1 81 ? -6.266 -13.280 -9.916 1.00 93.00 81 ALA A O 1
ATOM 571 N N . ALA A 1 82 ? -4.916 -12.607 -8.240 1.00 92.94 82 ALA A N 1
ATOM 572 C CA . ALA A 1 82 ? -4.348 -13.915 -7.928 1.00 92.94 82 ALA A CA 1
ATOM 573 C C . ALA A 1 82 ? -5.280 -14.796 -7.070 1.00 92.94 82 ALA A C 1
ATOM 575 O O . ALA A 1 82 ? -5.084 -16.015 -7.016 1.00 92.94 82 ALA A O 1
ATOM 576 N N . GLY A 1 83 ? -6.321 -14.217 -6.457 1.00 90.81 83 GLY A N 1
ATOM 577 C CA . GLY A 1 83 ? -7.219 -14.899 -5.522 1.00 90.81 83 GLY A CA 1
ATOM 578 C C . GLY A 1 83 ? -6.547 -15.220 -4.186 1.00 90.81 83 GLY A C 1
ATOM 579 O O . GLY A 1 83 ? -6.851 -16.246 -3.574 1.00 90.81 83 GLY A O 1
ATOM 580 N N . GLU A 1 84 ? -5.583 -14.394 -3.783 1.00 91.50 84 GLU A N 1
ATOM 581 C CA . GLU A 1 84 ? -4.828 -14.528 -2.531 1.00 91.50 84 GLU A CA 1
ATOM 582 C C . GLU A 1 84 ? -5.552 -13.868 -1.351 1.00 91.50 84 GLU A C 1
ATOM 584 O O . GLU A 1 84 ? -5.359 -14.274 -0.203 1.00 91.50 84 GLU A O 1
ATOM 589 N N . VAL A 1 85 ? -6.438 -12.919 -1.651 1.00 90.31 85 VAL A N 1
ATOM 590 C CA . VAL A 1 85 ? -7.285 -12.178 -0.711 1.00 90.31 85 VAL A CA 1
ATOM 591 C C . VAL A 1 85 ? -8.741 -12.167 -1.189 1.00 90.31 85 VAL A C 1
ATOM 593 O O . VAL A 1 85 ? -9.018 -12.423 -2.365 1.00 90.31 85 VAL A O 1
ATOM 596 N N . GLU A 1 86 ? -9.667 -11.915 -0.266 1.00 89.38 86 GLU A N 1
ATOM 597 C CA . GLU A 1 86 ? -11.095 -11.734 -0.563 1.00 89.38 86 GLU A CA 1
ATOM 598 C C . GLU A 1 86 ? -11.358 -10.262 -0.966 1.00 89.38 86 GLU A C 1
ATOM 600 O O . GLU A 1 86 ? -10.697 -9.357 -0.455 1.00 89.38 86 GLU A O 1
ATOM 605 N N . ASP A 1 87 ? -12.241 -10.073 -1.954 1.00 90.00 87 ASP A N 1
ATOM 606 C CA . ASP A 1 87 ? -12.808 -8.797 -2.448 1.00 90.00 87 ASP A CA 1
ATOM 607 C C . ASP A 1 87 ? -14.289 -9.081 -2.753 1.00 90.00 87 ASP A C 1
ATOM 609 O O . ASP A 1 87 ? -14.717 -9.180 -3.913 1.00 90.00 87 ASP A O 1
ATOM 613 N N . ASP A 1 88 ? -15.053 -9.409 -1.709 1.00 88.81 88 ASP A N 1
ATOM 614 C CA . ASP A 1 88 ? -16.413 -9.944 -1.847 1.00 88.81 88 ASP A CA 1
ATOM 615 C C . ASP A 1 88 ? -17.375 -8.899 -2.441 1.00 88.81 88 ASP A C 1
ATOM 617 O O . ASP A 1 88 ? -18.325 -9.238 -3.170 1.00 88.81 88 ASP A O 1
ATOM 621 N N . ASN A 1 89 ? -17.127 -7.616 -2.168 1.00 86.06 89 ASN A N 1
ATOM 622 C CA . ASN A 1 89 ? -17.905 -6.502 -2.701 1.00 86.06 89 ASN A CA 1
ATOM 623 C C . ASN A 1 89 ? -17.436 -6.001 -4.085 1.00 86.06 89 ASN A C 1
ATOM 625 O O . ASN A 1 89 ? -18.222 -5.330 -4.773 1.00 86.06 89 ASN A O 1
ATOM 629 N N . GLY A 1 90 ? -16.239 -6.389 -4.535 1.00 88.75 90 GLY A N 1
ATOM 630 C CA . GLY A 1 90 ? -15.708 -6.105 -5.866 1.00 88.75 90 GLY A CA 1
ATOM 631 C C . GLY A 1 90 ? -15.312 -4.646 -6.081 1.00 88.75 90 GLY A C 1
ATOM 632 O O . GLY A 1 90 ? -15.464 -4.139 -7.203 1.00 88.75 90 GLY A O 1
ATOM 633 N N . ASP A 1 91 ? -14.895 -3.940 -5.032 1.00 87.69 91 ASP A N 1
ATOM 634 C CA . ASP A 1 91 ? -14.468 -2.543 -5.115 1.00 87.69 91 ASP A CA 1
ATOM 635 C C . ASP A 1 91 ? -12.963 -2.366 -5.361 1.00 87.69 91 ASP A C 1
ATOM 637 O O . ASP A 1 91 ? -12.510 -1.238 -5.592 1.00 87.69 91 ASP A O 1
ATOM 641 N N . GLY A 1 92 ? -12.226 -3.479 -5.452 1.00 87.94 92 GLY A N 1
ATOM 642 C CA . GLY A 1 92 ? -10.807 -3.504 -5.784 1.00 87.94 92 GLY A CA 1
ATOM 643 C C . GLY A 1 92 ? -9.891 -3.211 -4.599 1.00 87.94 92 GLY A C 1
ATOM 644 O O . GLY A 1 92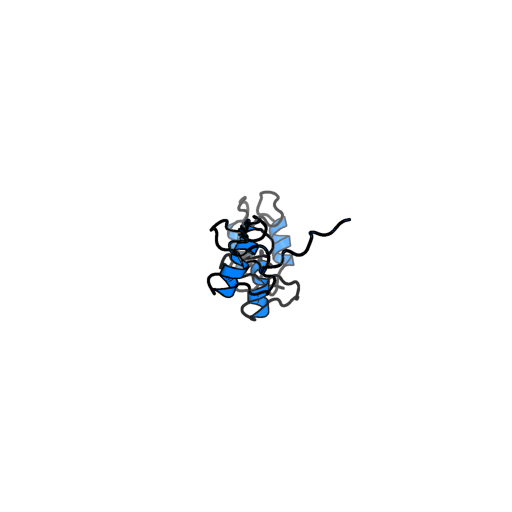 ? -8.713 -2.927 -4.819 1.00 87.94 92 GLY A O 1
ATOM 645 N N . ILE A 1 93 ? -10.414 -3.258 -3.372 1.00 88.31 93 ILE A N 1
ATOM 646 C CA . ILE A 1 93 ? -9.647 -3.169 -2.131 1.00 88.31 93 ILE A CA 1
ATOM 647 C C . ILE A 1 93 ? -9.866 -4.476 -1.355 1.00 88.31 93 ILE A C 1
ATOM 649 O O . ILE A 1 93 ? -11.015 -4.835 -1.127 1.00 88.31 93 ILE A O 1
ATOM 653 N N . PRO A 1 94 ? -8.808 -5.170 -0.897 1.00 90.50 94 PRO A N 1
ATOM 654 C CA . PRO A 1 94 ? -8.956 -6.411 -0.148 1.00 90.50 94 PRO A CA 1
ATOM 655 C C . PRO A 1 94 ? -9.836 -6.220 1.093 1.00 90.50 94 PRO A C 1
ATOM 657 O O . PRO A 1 94 ? -9.616 -5.268 1.851 1.00 90.50 94 PRO A O 1
ATOM 660 N N . ASP A 1 95 ? -10.753 -7.150 1.368 1.00 87.12 95 ASP A N 1
ATOM 661 C CA . ASP A 1 95 ? -11.694 -7.083 2.499 1.00 87.12 95 ASP A CA 1
ATOM 662 C C . ASP A 1 95 ? -10.945 -6.850 3.826 1.00 87.12 95 ASP A C 1
ATOM 664 O O . ASP A 1 95 ? -11.328 -6.028 4.665 1.00 87.12 95 ASP A O 1
ATOM 668 N N . SER A 1 96 ? -9.781 -7.497 3.989 1.00 82.88 96 SER A N 1
ATOM 669 C CA . SER A 1 96 ? -8.889 -7.340 5.150 1.00 82.88 96 SER A CA 1
ATOM 670 C C . SER A 1 96 ? -8.414 -5.903 5.388 1.00 82.88 96 SER A C 1
ATOM 672 O O . SER A 1 96 ? -8.052 -5.543 6.507 1.00 82.88 96 SER A O 1
ATOM 674 N N . CYS A 1 97 ? -8.401 -5.080 4.345 1.00 85.12 97 CYS A N 1
ATOM 675 C CA . CYS A 1 97 ? -7.965 -3.689 4.381 1.00 85.12 97 CYS A CA 1
ATOM 676 C C . CYS A 1 97 ? -9.115 -2.708 4.580 1.00 85.12 97 CYS A C 1
ATOM 678 O O . CYS A 1 97 ? -8.907 -1.576 5.019 1.00 85.12 97 CYS A O 1
ATOM 680 N N . GLN A 1 98 ? -10.338 -3.169 4.345 1.00 83.00 98 GLN A N 1
ATOM 681 C CA . GLN A 1 98 ? -11.563 -2.443 4.648 1.00 83.00 98 GLN A CA 1
ATOM 682 C C . GLN A 1 98 ? -12.069 -2.739 6.066 1.00 83.00 98 GLN A C 1
ATOM 684 O O . GLN A 1 98 ? -12.869 -1.982 6.626 1.00 83.00 98 GLN A O 1
ATOM 689 N N . CYS A 1 99 ? -11.553 -3.798 6.692 1.00 82.62 99 CYS A N 1
ATOM 690 C CA . CYS A 1 99 ? -12.008 -4.289 7.984 1.00 82.62 99 CYS A CA 1
ATOM 691 C C . CYS A 1 99 ? -11.382 -3.582 9.196 1.00 82.62 99 CYS A C 1
ATOM 693 O O . CYS A 1 99 ? -10.847 -4.195 10.114 1.00 82.62 99 CYS A O 1
ATOM 695 N N . VAL A 1 100 ? -11.502 -2.254 9.244 1.00 83.75 100 VAL A N 1
ATOM 696 C CA . VAL A 1 100 ? -10.988 -1.419 10.351 1.00 83.75 100 VAL A CA 1
ATOM 697 C C . VAL A 1 100 ? -11.624 -1.721 11.716 1.00 83.75 100 VAL A C 1
ATOM 699 O O . VAL A 1 100 ? -11.081 -1.328 12.746 1.00 83.75 100 VAL A O 1
ATOM 702 N N . PHE A 1 101 ? -12.775 -2.399 11.733 1.00 89.50 101 PHE A N 1
ATOM 703 C CA . PHE A 1 101 ? -13.510 -2.758 12.949 1.00 89.50 101 PHE A CA 1
ATOM 704 C C . PHE A 1 101 ? -13.193 -4.170 13.468 1.00 89.50 101 PHE A C 1
ATOM 706 O O . PHE A 1 101 ? -13.643 -4.500 14.566 1.00 89.50 101 PHE A O 1
ATOM 713 N N . ASP A 1 102 ? -12.440 -4.971 12.705 1.00 90.38 102 ASP A N 1
ATOM 714 C CA . ASP A 1 102 ? -11.947 -6.295 13.103 1.00 90.38 102 ASP A CA 1
ATOM 715 C C . ASP A 1 102 ? -10.607 -6.134 13.847 1.00 90.38 102 ASP A C 1
ATOM 717 O O . ASP A 1 102 ? -9.527 -5.969 13.270 1.00 90.38 102 ASP A O 1
ATOM 721 N N . LEU A 1 103 ? -10.701 -6.085 15.173 1.00 90.81 103 LEU A N 1
ATOM 722 C CA . LEU A 1 103 ? -9.606 -5.787 16.086 1.00 90.81 103 LEU A CA 1
ATOM 723 C C . LEU A 1 103 ? -8.784 -7.029 16.457 1.00 90.81 103 LEU A C 1
ATOM 725 O O . LEU A 1 103 ? -7.623 -6.863 16.851 1.00 90.81 103 LEU A O 1
ATOM 729 N N . ASP A 1 104 ? -9.338 -8.245 16.368 1.00 90.94 104 ASP A N 1
ATOM 730 C CA . ASP A 1 104 ? -8.564 -9.491 16.533 1.00 90.94 104 ASP A CA 1
ATOM 731 C C . ASP A 1 104 ? -8.107 -10.140 15.223 1.00 90.94 104 ASP A C 1
ATOM 733 O O . ASP A 1 104 ? -7.250 -11.032 15.274 1.00 90.94 104 ASP A O 1
ATOM 737 N N . ARG A 1 105 ? -8.541 -9.603 14.077 1.00 86.75 105 ARG A N 1
ATOM 738 C CA . ARG A 1 105 ? -8.186 -10.038 12.721 1.00 86.75 105 ARG A CA 1
ATOM 739 C C . ARG A 1 105 ? -8.642 -11.465 12.438 1.00 86.75 105 ARG A C 1
ATOM 741 O O . ARG A 1 105 ? -7.887 -12.245 11.846 1.00 86.75 105 ARG A O 1
ATOM 748 N N . ASP A 1 106 ? -9.832 -11.828 12.910 1.00 86.69 106 ASP A N 1
ATOM 749 C CA . ASP A 1 106 ? -10.427 -13.143 12.659 1.00 86.69 106 ASP A CA 1
ATOM 750 C C . ASP A 1 106 ? -11.321 -13.193 11.402 1.00 86.69 106 ASP A C 1
ATOM 752 O O . ASP A 1 106 ? -11.804 -14.271 11.034 1.00 86.69 106 ASP A O 1
ATOM 756 N N . GLY A 1 107 ? -11.459 -12.060 10.703 1.00 83.69 107 GLY A N 1
ATOM 757 C CA . GLY A 1 107 ? -12.259 -11.883 9.492 1.00 83.69 107 GLY A CA 1
ATOM 758 C C . GLY A 1 107 ? -13.728 -11.553 9.769 1.00 83.69 107 GLY A C 1
ATOM 759 O O . GLY A 1 107 ? -14.542 -11.536 8.839 1.00 83.69 107 GLY A O 1
ATOM 760 N N . VAL A 1 108 ? -14.111 -11.336 11.032 1.00 87.31 108 VAL A N 1
ATOM 761 C CA . VAL A 1 108 ? -15.492 -11.064 11.433 1.00 87.31 108 VAL A CA 1
ATOM 762 C C . VAL A 1 108 ? -15.543 -9.950 12.468 1.00 87.31 108 VAL A C 1
ATOM 764 O O . VAL A 1 108 ? -15.071 -10.098 13.582 1.00 87.31 108 VAL A O 1
ATOM 767 N N . VAL A 1 109 ? -16.291 -8.887 12.176 1.00 91.62 109 VAL A N 1
ATOM 768 C CA . VAL A 1 109 ? -16.618 -7.874 13.184 1.00 91.62 109 VAL A CA 1
ATOM 769 C C . VAL A 1 109 ? -17.737 -8.406 14.079 1.00 91.62 109 VAL A C 1
ATOM 771 O O . VAL A 1 109 ? -18.900 -8.537 13.674 1.00 91.62 109 VAL A O 1
ATOM 774 N N . GLY A 1 110 ? -17.409 -8.717 15.326 1.00 93.75 110 GLY A N 1
ATOM 775 C CA . GLY A 1 110 ? -18.312 -9.348 16.269 1.00 93.75 110 GLY A CA 1
ATOM 776 C C . GLY A 1 110 ? -17.969 -9.127 17.740 1.00 93.75 110 GLY A C 1
ATOM 777 O O . GLY A 1 110 ? -17.536 -8.072 18.201 1.00 93.75 110 GLY A O 1
ATOM 778 N N . GLY A 1 111 ? -18.302 -10.136 18.547 1.00 95.25 111 GLY A N 1
ATOM 779 C CA . GLY A 1 111 ? -18.159 -10.054 20.001 1.00 95.25 111 GLY A CA 1
ATOM 780 C C . GLY A 1 111 ? -16.705 -10.045 20.484 1.00 95.25 111 GLY A C 1
ATOM 781 O O . GLY A 1 111 ? -16.457 -9.530 21.577 1.00 95.25 111 GLY A O 1
ATOM 782 N N . GLY A 1 112 ? -15.781 -10.611 19.698 1.00 95.56 112 GLY A N 1
ATOM 783 C CA . GLY A 1 112 ? -14.337 -10.559 19.952 1.00 95.56 112 GLY A CA 1
ATOM 784 C C . GLY A 1 112 ? -13.839 -9.118 19.928 1.00 95.56 112 GLY A C 1
ATOM 785 O O . GLY A 1 112 ? -13.309 -8.627 20.931 1.00 95.56 112 GLY A O 1
ATOM 786 N N . ASP A 1 113 ? -14.199 -8.394 18.872 1.00 95.25 113 ASP A N 1
ATOM 787 C CA . ASP A 1 113 ? -13.844 -6.989 18.658 1.00 95.25 113 ASP A CA 1
ATOM 788 C C . ASP A 1 113 ? -14.450 -6.079 19.703 1.00 95.25 113 ASP A C 1
ATOM 790 O O . ASP A 1 113 ? -13.755 -5.236 20.259 1.00 95.25 113 ASP A O 1
ATOM 794 N N . VAL A 1 114 ? -15.722 -6.290 20.067 1.00 96.38 114 VAL A N 1
ATOM 795 C CA . VAL A 1 114 ? -16.331 -5.561 21.192 1.00 96.38 114 VAL A CA 1
ATOM 796 C C . VAL A 1 114 ? -15.519 -5.775 22.470 1.00 96.38 114 VAL A C 1
ATOM 798 O O . VAL A 1 114 ? -15.308 -4.836 23.238 1.00 96.38 114 VAL A O 1
ATOM 801 N N . GLY A 1 115 ? -15.065 -7.004 22.721 1.00 96.06 115 GLY A N 1
ATOM 802 C CA . GLY A 1 115 ? -14.245 -7.331 23.883 1.00 96.06 115 GLY A CA 1
ATOM 803 C C . GLY A 1 115 ? -12.926 -6.558 23.910 1.00 96.06 115 GLY A C 1
ATOM 804 O O . GLY A 1 115 ? -12.562 -6.016 24.957 1.00 96.06 115 GLY A O 1
ATOM 805 N N . ILE A 1 116 ? -12.244 -6.470 22.767 1.00 95.62 116 ILE A N 1
ATOM 806 C CA . ILE A 1 116 ? -10.987 -5.726 22.614 1.00 95.62 116 ILE A CA 1
ATOM 807 C C . ILE A 1 116 ? -11.229 -4.222 22.712 1.00 95.62 116 ILE A C 1
ATOM 809 O O . ILE A 1 116 ? -10.574 -3.544 23.504 1.00 95.62 116 ILE A O 1
ATOM 813 N N . PHE A 1 117 ? -12.221 -3.712 21.988 1.00 96.88 117 PHE A N 1
ATOM 814 C CA . PHE A 1 117 ? -12.646 -2.318 21.994 1.00 96.88 117 PHE A CA 1
ATOM 815 C C . PHE A 1 117 ? -12.950 -1.812 23.414 1.00 96.88 117 PHE A C 1
ATOM 817 O O . PHE A 1 117 ? -12.522 -0.726 23.806 1.00 96.88 117 PHE A O 1
ATOM 824 N N . LEU A 1 118 ? -13.621 -2.620 24.245 1.00 96.19 118 LEU A N 1
ATOM 825 C CA . LEU A 1 118 ? -13.888 -2.271 25.645 1.00 96.19 118 LEU A CA 1
ATOM 826 C C . LEU A 1 118 ? -12.613 -2.148 26.496 1.00 96.19 118 LEU A C 1
ATOM 828 O O . LEU A 1 118 ? -12.634 -1.458 27.516 1.00 96.19 118 LEU A O 1
ATOM 832 N N . GLY A 1 119 ? -11.505 -2.767 26.084 1.00 95.88 119 GLY A N 1
ATOM 833 C CA . GLY A 1 119 ? -10.183 -2.549 26.673 1.00 95.88 119 GLY A CA 1
ATOM 834 C C . GLY A 1 119 ? -9.617 -1.151 26.403 1.00 95.88 119 GLY A C 1
ATOM 835 O O . GLY A 1 119 ? -8.872 -0.629 27.231 1.00 95.88 119 GLY A O 1
ATOM 836 N N . TYR A 1 120 ? -10.023 -0.524 25.298 1.00 96.69 120 TYR A N 1
ATOM 837 C CA . TYR A 1 120 ? -9.644 0.836 24.909 1.00 96.69 120 TYR A CA 1
ATOM 838 C C . TYR A 1 120 ? -10.626 1.907 25.399 1.00 96.69 120 TYR A C 1
ATOM 840 O O . TYR A 1 120 ? -10.401 3.099 25.188 1.00 96.69 120 TYR A O 1
ATOM 848 N N . TRP A 1 121 ? -11.706 1.524 26.081 1.00 97.44 121 TRP A N 1
ATOM 849 C CA . TRP A 1 121 ? -12.757 2.457 26.477 1.00 97.44 121 TRP A CA 1
ATOM 850 C C . TRP A 1 121 ? -12.246 3.610 27.354 1.00 97.44 121 TRP A C 1
ATOM 852 O O . TRP A 1 121 ? -11.624 3.405 28.399 1.00 97.44 121 TRP A O 1
ATOM 862 N N . GLY A 1 122 ? -12.572 4.843 26.961 1.00 96.12 122 GLY A N 1
ATOM 863 C CA . GLY A 1 122 ? -12.138 6.062 27.642 1.00 96.12 122 GLY A CA 1
ATOM 864 C C . GLY A 1 122 ? -10.678 6.446 27.390 1.00 96.12 122 GLY A C 1
ATOM 865 O O . GLY A 1 122 ? -10.179 7.357 28.054 1.00 96.12 122 GLY A O 1
ATOM 866 N N . THR A 1 123 ? -9.989 5.766 26.471 1.00 97.12 123 THR A N 1
ATOM 867 C CA . THR A 1 123 ? -8.664 6.174 25.988 1.00 97.12 123 THR A CA 1
ATOM 868 C C . THR A 1 123 ? -8.792 7.133 24.798 1.00 97.12 123 THR A C 1
ATOM 870 O O . THR A 1 123 ? -9.894 7.484 24.385 1.00 97.12 123 THR A O 1
ATOM 873 N N . SER A 1 124 ? -7.655 7.571 24.265 1.00 95.69 124 SER A N 1
ATOM 874 C CA . SER A 1 124 ? -7.537 8.317 23.007 1.00 95.69 124 SER A CA 1
ATOM 875 C C . SER A 1 124 ? -6.727 7.507 21.986 1.00 95.69 124 SER A C 1
ATOM 877 O O . SER A 1 124 ? -5.932 8.075 21.237 1.00 95.69 124 SER A O 1
ATOM 879 N N . ASP A 1 125 ? -6.781 6.174 22.091 1.00 94.88 125 ASP A N 1
ATOM 880 C CA . ASP A 1 125 ? -6.026 5.291 21.209 1.00 94.88 125 ASP A CA 1
ATOM 881 C C . ASP A 1 125 ? -6.691 5.268 19.822 1.00 94.88 125 ASP A C 1
ATOM 883 O O . ASP A 1 125 ? -7.863 4.893 19.731 1.00 94.88 125 ASP A O 1
ATOM 887 N N . PRO A 1 126 ? -5.974 5.655 18.752 1.00 92.75 126 PRO A N 1
ATOM 888 C CA . PRO A 1 126 ? -6.528 5.708 17.403 1.00 92.75 126 PRO A CA 1
ATOM 889 C C . PRO A 1 126 ? -6.962 4.341 16.862 1.00 92.75 126 PRO A C 1
ATOM 891 O O . PRO A 1 126 ? -7.721 4.299 15.903 1.00 92.75 126 PRO A O 1
ATOM 894 N N . VAL A 1 127 ? -6.525 3.228 17.465 1.00 90.88 127 VAL A N 1
ATOM 895 C CA . VAL A 1 127 ? -6.975 1.880 17.076 1.00 90.88 127 VAL A CA 1
ATOM 896 C C . VAL A 1 127 ? -8.478 1.681 17.305 1.00 90.88 127 VAL A C 1
ATOM 898 O O . VAL A 1 127 ? -9.095 0.894 16.598 1.00 90.88 127 VAL A O 1
ATOM 901 N N . ALA A 1 128 ? -9.070 2.376 18.280 1.00 94.19 128 ALA A N 1
ATOM 902 C CA . ALA A 1 128 ? -10.484 2.238 18.637 1.00 94.19 128 ALA A CA 1
ATOM 903 C C . ALA A 1 128 ? -11.267 3.567 18.572 1.00 94.19 128 ALA A C 1
ATOM 905 O O . ALA A 1 128 ? -12.434 3.600 18.955 1.00 94.19 128 ALA A O 1
ATOM 906 N N . ASP A 1 129 ? -10.630 4.656 18.131 1.00 95.56 129 ASP A N 1
ATOM 907 C CA . ASP A 1 129 ? -11.249 5.966 17.876 1.00 95.56 129 ASP A CA 1
ATOM 908 C C . ASP A 1 129 ? -11.658 6.033 16.399 1.00 95.56 129 ASP A C 1
ATOM 910 O O . ASP A 1 129 ? -10.930 6.532 15.538 1.00 95.56 129 ASP A O 1
ATOM 914 N N . PHE A 1 130 ? -12.801 5.424 16.097 1.00 93.62 130 PHE A N 1
ATOM 915 C CA . PHE A 1 130 ? -13.288 5.222 14.737 1.00 93.62 130 PHE A CA 1
ATOM 916 C C . PHE A 1 130 ? -13.929 6.480 14.141 1.00 93.62 130 PHE A C 1
ATOM 918 O O . PHE A 1 130 ? -14.032 6.578 12.917 1.00 93.62 130 PHE A O 1
ATOM 925 N N . ASP A 1 131 ? -14.377 7.433 14.968 1.00 93.81 131 ASP A N 1
ATOM 926 C CA . ASP A 1 131 ? -14.889 8.725 14.488 1.00 93.81 131 ASP A CA 1
ATOM 927 C C . ASP A 1 131 ? -13.843 9.858 14.501 1.00 93.81 131 ASP A C 1
ATOM 929 O O . ASP A 1 131 ? -14.084 10.927 13.923 1.00 93.81 131 ASP A O 1
ATOM 933 N N . GLY A 1 132 ? -12.657 9.599 15.063 1.00 95.06 132 GLY A N 1
ATOM 934 C CA . GLY A 1 132 ? -11.507 10.499 15.058 1.00 95.06 132 GLY A CA 1
ATOM 935 C C . GLY A 1 132 ? -11.689 11.720 15.958 1.00 95.06 132 GLY A C 1
ATOM 936 O O . GLY A 1 132 ? -11.047 12.755 15.730 1.00 95.06 132 GLY A O 1
ATOM 937 N N . ASP A 1 133 ? -12.587 11.651 16.947 1.00 96.50 133 ASP A N 1
ATOM 938 C CA . ASP A 1 133 ? -12.860 12.754 17.868 1.00 96.50 133 ASP A CA 1
ATOM 939 C C . ASP A 1 133 ? -11.857 12.856 19.033 1.00 96.50 133 ASP A C 1
ATOM 941 O O . ASP A 1 133 ? -11.908 13.805 19.832 1.00 96.50 133 ASP A O 1
ATOM 945 N N . GLY A 1 134 ? -10.904 11.922 19.094 1.00 96.50 134 GLY A N 1
ATOM 946 C CA . GLY A 1 134 ? -9.854 11.841 20.099 1.00 96.50 134 GLY A CA 1
ATOM 947 C C . GLY A 1 134 ? -10.264 11.092 21.365 1.00 96.50 134 GLY A C 1
ATOM 948 O O . GLY A 1 134 ? -9.529 11.163 22.359 1.00 96.50 134 GLY A O 1
ATOM 949 N N . GLN A 1 135 ? -11.425 10.431 21.394 1.00 97.00 135 GLN A N 1
ATOM 950 C CA . GLN A 1 135 ? -11.914 9.678 22.548 1.00 97.00 135 GLN A CA 1
ATOM 951 C C . GLN A 1 135 ? -12.634 8.392 22.142 1.00 97.00 135 GLN A C 1
ATOM 953 O O . GLN A 1 135 ? -13.713 8.438 21.578 1.00 97.00 135 GLN A O 1
ATOM 958 N N . VAL A 1 136 ? -12.162 7.254 22.649 1.00 97.50 136 VAL A N 1
ATOM 959 C CA . VAL A 1 136 ? -12.843 5.962 22.499 1.00 97.50 136 VAL A CA 1
ATOM 960 C C . VAL A 1 136 ? -14.063 5.896 23.421 1.00 97.50 136 VAL A C 1
ATOM 962 O O . VAL A 1 136 ? -13.939 5.742 24.645 1.00 97.50 136 VAL A O 1
ATOM 965 N N . ARG A 1 137 ? -15.264 6.032 22.860 1.00 96.81 137 ARG A N 1
ATOM 966 C CA . ARG A 1 137 ? -16.525 6.107 23.610 1.00 96.81 137 ARG A CA 1
ATOM 967 C C . ARG A 1 137 ? -17.708 5.516 22.840 1.00 96.81 137 ARG A C 1
ATOM 969 O O . ARG A 1 137 ? -17.588 4.705 21.932 1.00 96.81 137 ARG A O 1
ATOM 976 N N . ALA A 1 138 ? -18.916 5.873 23.275 1.00 95.94 138 ALA A N 1
ATOM 977 C CA . ALA A 1 138 ? -20.150 5.324 22.719 1.00 95.94 138 ALA A CA 1
ATOM 978 C C . ALA A 1 138 ? -20.369 5.659 21.232 1.00 95.94 138 ALA A C 1
ATOM 980 O O . ALA A 1 138 ? -21.165 4.973 20.597 1.00 95.94 138 ALA A O 1
ATOM 981 N N . GLY A 1 139 ? -19.706 6.698 20.705 1.00 96.38 139 GLY A N 1
ATOM 982 C CA . GLY A 1 139 ? -19.703 7.007 19.272 1.00 96.38 139 GLY A CA 1
ATOM 983 C C . GLY A 1 139 ? -19.038 5.884 18.481 1.00 96.38 139 GLY A C 1
ATOM 984 O O . GLY A 1 139 ? -19.687 5.264 17.641 1.00 96.38 139 GLY A O 1
ATOM 985 N N . ASP A 1 140 ? -17.817 5.529 18.871 1.00 96.81 140 ASP A N 1
ATOM 986 C CA . ASP A 1 140 ? -17.014 4.471 18.252 1.00 96.81 140 ASP A CA 1
ATOM 987 C C . ASP A 1 140 ? -17.657 3.095 18.387 1.00 96.81 140 ASP A C 1
ATOM 989 O O . ASP A 1 140 ? -17.730 2.339 17.422 1.00 96.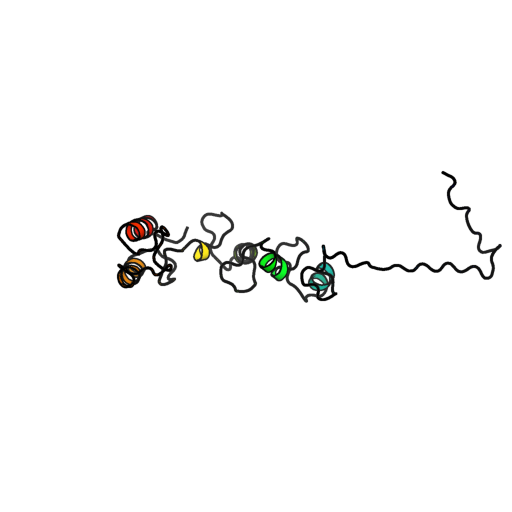81 140 ASP A O 1
ATOM 993 N N . LEU A 1 141 ? -18.235 2.786 19.554 1.00 96.06 141 LEU A N 1
ATOM 994 C CA . LEU A 1 141 ? -18.992 1.542 19.721 1.00 96.06 141 LEU A CA 1
ATOM 995 C C . LEU A 1 141 ? -20.180 1.471 18.755 1.00 96.06 141 LEU A C 1
ATOM 997 O O . LEU A 1 141 ? -20.522 0.395 18.276 1.00 96.06 141 LEU A O 1
ATOM 1001 N N . GLY A 1 142 ? -20.829 2.605 18.482 1.00 94.56 142 GLY A N 1
ATOM 1002 C CA . GLY A 1 142 ? -21.908 2.676 17.503 1.00 94.56 142 GLY A CA 1
ATOM 1003 C C . GLY A 1 142 ? -21.436 2.332 16.091 1.00 94.56 142 GLY A C 1
ATOM 1004 O O . GLY A 1 142 ? -22.154 1.631 15.382 1.00 94.56 142 GLY A O 1
ATOM 1005 N N . LEU A 1 143 ? -20.235 2.779 15.711 1.00 93.31 143 LEU A N 1
ATOM 1006 C CA . LEU A 1 143 ? -19.614 2.453 14.426 1.00 93.31 143 LEU A CA 1
ATOM 1007 C C . LEU A 1 143 ? -19.216 0.975 14.350 1.00 93.31 143 LEU A C 1
ATOM 1009 O O . LEU A 1 143 ? -19.607 0.298 13.404 1.00 93.31 143 LEU A O 1
ATOM 1013 N N . LEU A 1 144 ? -18.565 0.450 15.391 1.00 93.69 144 LEU A N 1
ATOM 1014 C CA . LEU A 1 144 ? -18.192 -0.964 15.473 1.00 93.69 144 LEU A CA 1
ATOM 1015 C C . LEU A 1 144 ? -19.419 -1.879 15.367 1.00 93.69 144 LEU A C 1
ATOM 1017 O O . LEU A 1 144 ? -19.427 -2.832 14.598 1.00 93.69 144 LEU A O 1
ATOM 1021 N N . LEU A 1 145 ? -20.501 -1.569 16.089 1.00 93.38 145 LEU A N 1
ATOM 1022 C CA . LEU A 1 145 ? -21.739 -2.355 16.023 1.00 93.38 145 LEU A CA 1
ATOM 1023 C C . LEU A 1 145 ? -22.462 -2.226 14.676 1.00 93.38 145 LEU A C 1
ATOM 1025 O O . LEU A 1 145 ? -23.191 -3.140 14.292 1.00 93.38 145 LEU A O 1
ATOM 1029 N N . ALA A 1 146 ? -22.306 -1.101 13.973 1.00 91.06 146 ALA A N 1
ATOM 1030 C CA . ALA A 1 146 ? -22.864 -0.927 12.634 1.00 91.06 146 ALA A CA 1
ATOM 1031 C C . ALA A 1 146 ? -22.134 -1.781 11.585 1.00 91.06 146 ALA A C 1
ATOM 1033 O O . ALA A 1 146 ? -22.741 -2.125 10.574 1.00 91.06 146 ALA A O 1
ATOM 1034 N N . ALA A 1 147 ? -20.878 -2.142 11.852 1.00 89.69 147 ALA A N 1
ATOM 1035 C CA . ALA A 1 147 ? -20.045 -2.976 10.996 1.00 89.69 147 ALA A CA 1
ATOM 1036 C C . ALA A 1 147 ? -20.151 -4.484 11.295 1.00 89.69 147 ALA A C 1
ATOM 1038 O O . ALA A 1 147 ? -19.438 -5.264 10.680 1.00 89.69 147 ALA A O 1
ATOM 1039 N N . PHE A 1 148 ? -21.032 -4.914 12.212 1.00 91.06 148 PHE A N 1
ATOM 1040 C CA . PHE A 1 148 ? -21.179 -6.328 12.577 1.00 91.06 148 PHE A CA 1
ATOM 1041 C C . PHE A 1 148 ? -21.477 -7.230 11.374 1.00 91.06 148 PHE A C 1
ATOM 1043 O O . PHE A 1 148 ? -22.503 -7.071 10.704 1.00 91.06 148 PH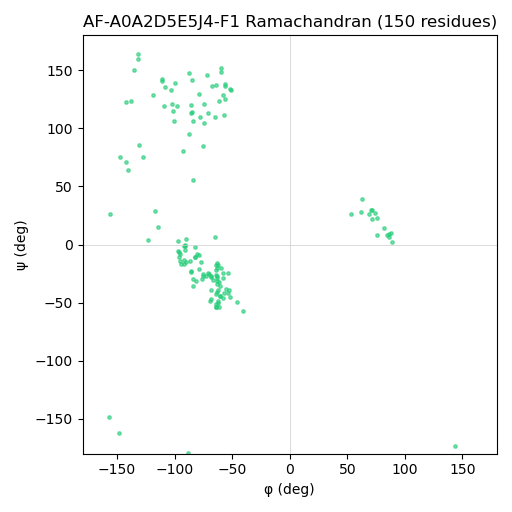E A O 1
ATOM 1050 N N . GLY A 1 149 ? -20.644 -8.251 11.194 1.00 86.62 149 GLY A N 1
ATOM 1051 C CA . GLY A 1 149 ? -20.727 -9.182 10.077 1.00 86.62 149 GLY A CA 1
ATOM 1052 C C . GLY A 1 149 ? -19.350 -9.616 9.594 1.00 86.62 149 GLY A C 1
ATOM 1053 O O . GLY A 1 149 ? -18.336 -9.310 10.215 1.00 86.62 149 GLY A O 1
ATOM 1054 N N . SER A 1 150 ? -19.343 -10.355 8.489 1.00 82.56 150 SER A N 1
ATOM 1055 C CA . SER A 1 150 ? -18.140 -10.559 7.685 1.00 82.56 150 SER A CA 1
ATOM 1056 C C . SER A 1 150 ? -17.621 -9.213 7.189 1.00 82.56 150 SER A C 1
ATOM 1058 O O . SER A 1 150 ? -18.429 -8.313 6.928 1.00 82.56 150 SER A O 1
ATOM 1060 N N . CYS A 1 151 ? -16.305 -9.101 7.034 1.00 79.62 151 CYS A N 1
ATOM 1061 C CA . CYS A 1 151 ? -15.720 -8.040 6.224 1.00 79.62 151 CYS A CA 1
ATOM 1062 C C . CYS A 1 151 ? -16.392 -8.035 4.834 1.00 79.62 151 CYS A C 1
ATOM 1064 O O . CYS A 1 151 ? -16.686 -9.119 4.322 1.00 79.62 151 CYS A O 1
ATOM 1066 N N . PRO A 1 152 ? -16.790 -6.856 4.323 1.00 68.88 152 PRO A N 1
ATOM 1067 C CA . PRO A 1 152 ? -17.404 -6.726 3.008 1.00 68.88 152 PRO A CA 1
ATOM 1068 C C . PRO A 1 152 ? -16.381 -6.923 1.906 1.00 68.88 152 PRO A C 1
ATOM 1070 O O . PRO A 1 152 ? -15.212 -6.595 2.184 1.00 68.88 152 PRO A O 1
#

Foldseek 3Di:
DDPDDDDDCVVVVPDDDDDDDDPPDDCVFCLVPPPQGLQRCPVVVVADDQVVPSHGLQSCPVVVVFDDQVPPSHGLQNCVVVVVADPPVVPSHGLLSQPLQCLVSPQFLDDVSVVVLVVCAQAQDPSQPPVNPSGSYPVSVVVSVVRGTGRD

Nearest PDB structures (foldseek):
  2y3n-assembly2_B  TM=8.836E-01  e=6.015E-02  Pseudobacteroides cellulosolvens

Radius of gyration: 27.56 Å; Cα contacts (8 Å, |Δi|>4): 184; chains: 1; bounding box: 60×38×82 Å